Protein AF-A0A495Z542-F1 (afdb_monomer_lite)

Foldseek 3Di:
DVVLVVVVVVLLLCLQLVLLVVLQVVLVVLAVDHPDDPDPVVSSVRSSVSSVLLLLCLVPPVVVVCVVVPVDDDDDPLCLVVVCVVDVVSVVVVSVVSSVSSNVSSVVVSVVSNVVRVVVVPDPDDPVVVVVVVVVVSVVSVVVVVVVVVVSVVVVVVSVVVVVVD

Sequence (166 aa):
MKAVLEKLSAYHIFGYLLPGSLFVILGERLTSFSLIQRSWIVGIVLYYFIGLVISRVGTLIVKPVLERIGLVREASYDDYVEASESDSRIDILSAQNNLFRTLCAMVMMLIGLKIGEKVIGVLPWGADVYDFIVLVALFILFVFSYRKKTQELVRRVKHVQQKGQE

Secondary structure (DSSP, 8-state):
-HHHHHHHHHHHHHHHHHHHHHHHHHHHHHSS-----SSHHHHHHHHHHHHHHHHHHIIIIIHHHHHHTTS-----HHHHHHHHHH-THHHHHHHHHHHHHHHHHHHHHHHHHHHHHHHHTTS---HHHHHHHHHHHHHHHHHHHHHHHHHHHHHHHHHHHHHTT-

Structure (mmCIF, N/CA/C/O backbone):
data_AF-A0A495Z542-F1
#
_entry.id   AF-A0A495Z542-F1
#
loop_
_atom_site.group_PDB
_atom_site.id
_atom_site.type_symbol
_atom_site.label_atom_id
_atom_site.label_alt_id
_atom_site.label_comp_id
_atom_site.label_asym_id
_atom_site.label_entity_id
_atom_site.label_seq_id
_atom_site.pdbx_PDB_ins_code
_atom_site.Cartn_x
_atom_site.Cartn_y
_atom_site.Cartn_z
_atom_site.occupancy
_atom_site.B_iso_or_equiv
_atom_site.auth_seq_id
_atom_site.auth_comp_id
_atom_site.auth_asym_id
_atom_site.auth_atom_id
_atom_site.pdbx_PDB_model_num
ATOM 1 N N . MET A 1 1 ? -10.795 16.932 19.962 1.00 40.31 1 MET A N 1
ATOM 2 C CA . MET A 1 1 ? -11.286 16.577 18.607 1.00 40.31 1 MET A CA 1
ATOM 3 C C . MET A 1 1 ? -10.500 17.233 17.471 1.00 40.31 1 MET A C 1
ATOM 5 O O . MET A 1 1 ? -9.948 16.476 16.690 1.00 40.31 1 MET A O 1
ATOM 9 N N . LYS A 1 2 ? -10.353 18.571 17.379 1.00 37.44 2 LYS A N 1
ATOM 10 C CA . LYS A 1 2 ? -9.569 19.222 16.294 1.00 37.44 2 LYS A CA 1
ATOM 11 C C . LYS A 1 2 ? -8.125 18.705 16.151 1.00 37.44 2 LYS A C 1
ATOM 13 O O . LYS A 1 2 ? -7.750 18.288 15.069 1.00 37.44 2 LYS A O 1
ATOM 18 N N . ALA A 1 3 ? -7.371 18.597 17.247 1.00 48.19 3 ALA A N 1
ATOM 19 C CA . ALA A 1 3 ? -5.991 18.092 17.206 1.00 48.19 3 ALA A CA 1
ATOM 20 C C . ALA A 1 3 ? -5.869 16.596 16.835 1.00 48.19 3 ALA A C 1
ATOM 22 O O . ALA A 1 3 ? -4.842 16.176 16.311 1.00 48.19 3 ALA A O 1
ATOM 23 N N . VAL A 1 4 ? -6.904 15.788 17.101 1.00 46.38 4 VAL A N 1
ATOM 24 C CA . VAL A 1 4 ? -6.953 14.372 16.691 1.00 46.38 4 VAL A CA 1
ATOM 25 C C . VAL A 1 4 ? -7.326 14.279 15.212 1.00 46.38 4 VAL A C 1
ATOM 27 O O . VAL A 1 4 ? -6.663 13.556 14.488 1.00 46.38 4 VAL A O 1
ATOM 30 N N . LEU A 1 5 ? -8.291 15.078 14.739 1.00 43.50 5 LEU A N 1
ATOM 31 C CA . LEU A 1 5 ? -8.688 15.177 13.326 1.00 43.50 5 LEU A CA 1
ATOM 32 C C . LEU A 1 5 ? -7.561 15.705 12.419 1.00 43.50 5 LEU A C 1
ATOM 34 O O . LEU A 1 5 ? -7.320 15.144 11.352 1.00 43.50 5 LEU A O 1
ATOM 38 N N . GLU A 1 6 ? -6.831 16.735 12.852 1.00 54.12 6 GLU A N 1
ATOM 39 C CA . GLU A 1 6 ? -5.682 17.277 12.113 1.00 54.12 6 GLU A CA 1
ATOM 40 C C . GLU A 1 6 ? -4.535 16.262 12.033 1.00 54.12 6 GLU A C 1
ATOM 42 O O . GLU A 1 6 ? -3.996 16.023 10.947 1.00 54.12 6 GLU A O 1
ATOM 47 N N . LYS A 1 7 ? -4.219 15.587 13.149 1.00 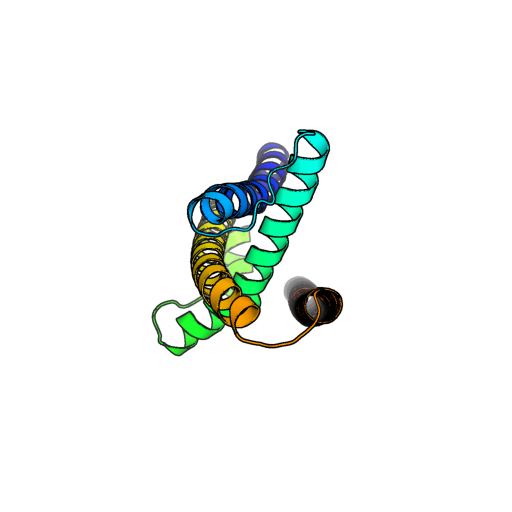49.81 7 LYS A N 1
ATOM 48 C CA . LYS A 1 7 ? -3.212 14.517 13.180 1.00 49.81 7 LYS A CA 1
ATOM 49 C C . LYS A 1 7 ? -3.636 13.311 12.347 1.00 49.81 7 LYS A C 1
ATOM 51 O O . LYS A 1 7 ? -2.800 12.782 11.622 1.00 49.81 7 LYS A O 1
ATOM 56 N N . LEU A 1 8 ? -4.905 12.906 12.385 1.00 51.78 8 LEU A N 1
ATOM 57 C CA . LEU A 1 8 ? -5.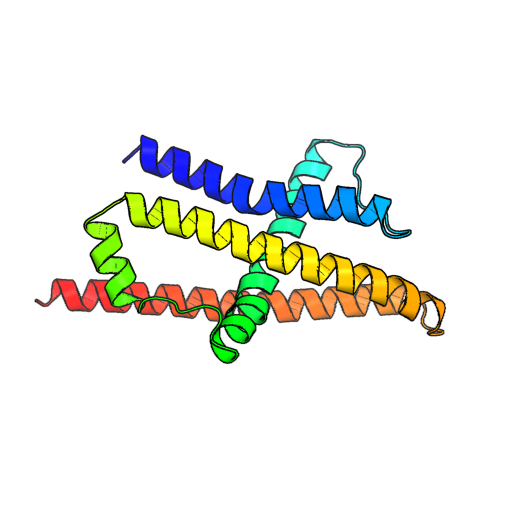410 11.784 11.592 1.00 51.78 8 LEU A CA 1
ATOM 58 C C . LEU A 1 8 ? -5.205 12.047 10.091 1.00 51.78 8 LEU A C 1
ATOM 60 O O . LEU A 1 8 ? -4.729 11.165 9.381 1.00 51.78 8 LEU A O 1
ATOM 64 N N . SER A 1 9 ? -5.454 13.276 9.616 1.00 63.75 9 SER A N 1
ATOM 65 C CA . SER A 1 9 ? -5.219 13.634 8.209 1.00 63.75 9 SER A CA 1
ATOM 66 C C . SER A 1 9 ? -3.736 13.559 7.822 1.00 63.75 9 SER A C 1
ATOM 68 O O . SER A 1 9 ? -3.398 12.954 6.805 1.00 63.75 9 SER A O 1
ATOM 70 N N . ALA A 1 10 ? -2.836 14.077 8.666 1.00 71.00 10 ALA A N 1
ATOM 71 C CA . ALA A 1 10 ? -1.401 14.080 8.395 1.00 71.00 10 ALA A CA 1
ATOM 72 C C . ALA A 1 10 ? -0.801 12.668 8.456 1.00 71.00 10 ALA A C 1
ATOM 74 O O . ALA A 1 10 ? -0.029 12.296 7.575 1.00 71.00 10 ALA A O 1
ATOM 75 N N . TYR A 1 11 ? -1.198 11.852 9.439 1.00 72.12 11 TYR A N 1
ATOM 76 C CA . TYR A 1 11 ? -0.774 10.453 9.539 1.00 72.12 11 TYR A CA 1
ATOM 77 C C . TYR A 1 11 ? -1.290 9.615 8.369 1.00 72.12 11 TYR A C 1
ATOM 79 O O . TYR A 1 11 ? -0.546 8.782 7.857 1.00 72.12 11 TYR A O 1
ATOM 87 N N . HIS A 1 12 ? -2.521 9.840 7.901 1.00 74.44 12 HIS A N 1
ATOM 88 C CA . HIS A 1 12 ? -3.033 9.154 6.714 1.00 74.44 12 HIS A CA 1
ATOM 89 C C . HIS A 1 12 ? -2.307 9.580 5.436 1.00 74.44 12 HIS A C 1
ATOM 91 O O . HIS A 1 12 ? -1.987 8.723 4.613 1.00 74.44 12 HIS A O 1
ATOM 97 N N . ILE A 1 13 ? -2.011 10.874 5.274 1.00 81.81 13 ILE A N 1
ATOM 98 C CA . ILE A 1 13 ? -1.244 11.371 4.125 1.00 81.81 13 ILE A CA 1
ATOM 99 C C . ILE A 1 13 ? 0.172 10.794 4.142 1.00 81.81 13 ILE A C 1
ATOM 101 O O . ILE A 1 13 ? 0.614 10.198 3.159 1.00 81.81 13 ILE A O 1
ATOM 105 N N . PHE A 1 14 ? 0.861 10.905 5.277 1.00 87.88 14 PHE A N 1
ATOM 106 C CA . PHE A 1 14 ? 2.218 10.397 5.451 1.00 87.88 14 PHE A CA 1
ATOM 107 C C . PHE A 1 14 ? 2.287 8.872 5.329 1.00 87.88 14 PHE A C 1
ATOM 109 O O . PHE A 1 14 ? 3.216 8.342 4.722 1.00 87.88 14 PHE A O 1
ATOM 116 N N . GLY A 1 15 ? 1.266 8.173 5.830 1.00 90.94 15 GLY A N 1
ATOM 117 C CA . GLY A 1 15 ? 1.140 6.719 5.779 1.00 90.94 15 GLY A CA 1
ATOM 118 C C . GLY A 1 15 ? 1.159 6.135 4.366 1.00 90.94 15 GLY A C 1
ATOM 119 O O . GLY A 1 15 ? 1.484 4.959 4.213 1.00 90.94 15 GLY A O 1
ATOM 120 N N . TYR A 1 16 ? 0.866 6.940 3.340 1.00 95.38 16 TYR A N 1
ATOM 121 C CA . TYR A 1 16 ? 1.016 6.552 1.935 1.00 95.38 16 TYR A CA 1
ATOM 122 C C . TYR A 1 16 ? 2.174 7.275 1.253 1.00 95.38 16 TYR A C 1
ATOM 124 O O . TYR A 1 16 ? 2.965 6.639 0.559 1.00 95.38 16 TYR A O 1
ATOM 132 N N . LEU A 1 17 ? 2.335 8.581 1.477 1.00 96.06 17 LEU A N 1
ATOM 133 C CA . LEU A 1 17 ? 3.371 9.350 0.796 1.00 96.06 17 LEU A CA 1
ATOM 134 C C . LEU A 1 17 ? 4.782 8.842 1.126 1.00 96.06 17 LEU A C 1
ATOM 136 O O . LEU A 1 17 ? 5.606 8.742 0.218 1.00 96.06 17 LEU A O 1
ATOM 140 N N . LEU A 1 18 ? 5.053 8.469 2.385 1.00 96.25 18 LEU A N 1
ATOM 141 C CA . LEU A 1 18 ? 6.354 7.929 2.787 1.00 96.25 18 LEU A CA 1
ATOM 142 C C . LEU A 1 18 ? 6.692 6.617 2.050 1.00 96.25 18 LEU A C 1
ATOM 144 O O . LEU A 1 18 ? 7.700 6.599 1.341 1.00 96.25 18 LEU A O 1
ATOM 148 N N . PRO A 1 19 ? 5.901 5.529 2.164 1.00 98.06 19 PRO A N 1
ATOM 149 C CA . PRO A 1 19 ? 6.225 4.277 1.482 1.00 98.06 19 PRO A CA 1
ATOM 150 C C . PRO A 1 19 ? 6.226 4.419 -0.042 1.00 98.06 19 PRO A C 1
ATOM 152 O O . PRO A 1 19 ? 7.061 3.814 -0.703 1.00 98.06 19 PRO A O 1
ATOM 155 N N . GLY A 1 20 ? 5.350 5.245 -0.618 1.00 98.25 20 GLY A N 1
ATOM 156 C CA . GLY A 1 20 ? 5.369 5.495 -2.058 1.00 98.25 20 GLY A CA 1
ATOM 157 C C . GLY A 1 20 ? 6.639 6.205 -2.529 1.00 98.25 20 GLY A C 1
ATOM 158 O O . GLY A 1 20 ? 7.251 5.787 -3.509 1.00 98.25 20 GLY A O 1
ATOM 159 N N . SER A 1 21 ? 7.088 7.227 -1.796 1.00 97.81 21 SER A N 1
ATOM 160 C CA . SER A 1 21 ? 8.333 7.942 -2.114 1.00 97.81 21 SER A CA 1
ATOM 161 C C . SER A 1 21 ? 9.551 7.027 -1.982 1.00 97.81 21 SER A C 1
ATOM 163 O O . SER A 1 21 ? 10.403 6.996 -2.867 1.00 97.81 21 SER A O 1
ATOM 165 N N . LEU A 1 22 ? 9.614 6.234 -0.906 1.00 98.31 22 LEU A N 1
ATOM 166 C CA . LEU A 1 22 ? 10.686 5.258 -0.699 1.00 98.31 22 LEU A CA 1
ATOM 167 C C . LEU A 1 22 ? 10.694 4.182 -1.788 1.00 98.31 22 LEU A C 1
ATOM 169 O O . LEU A 1 22 ? 11.766 3.843 -2.281 1.00 98.31 22 LEU A O 1
ATOM 173 N N . PHE A 1 23 ? 9.527 3.682 -2.201 1.00 98.56 23 PHE A N 1
ATOM 174 C CA . PHE A 1 23 ? 9.418 2.725 -3.300 1.00 98.56 23 PHE A CA 1
ATOM 175 C C . PHE A 1 23 ? 10.009 3.281 -4.596 1.00 98.56 23 PHE A C 1
ATOM 177 O O . PHE A 1 23 ? 10.790 2.599 -5.248 1.00 98.56 23 PHE A O 1
ATOM 184 N N . VAL A 1 24 ? 9.673 4.524 -4.953 1.00 98.12 24 VAL A N 1
ATOM 185 C CA . VAL A 1 24 ? 10.181 5.164 -6.173 1.00 98.12 24 VAL A CA 1
ATOM 186 C C . VAL A 1 24 ? 11.697 5.364 -6.110 1.00 98.12 24 VAL A C 1
ATOM 188 O O . VAL A 1 24 ? 12.398 4.984 -7.046 1.00 98.12 24 VAL A O 1
ATOM 191 N N . ILE A 1 25 ? 12.212 5.904 -5.000 1.00 97.88 25 ILE A N 1
ATOM 192 C CA . ILE A 1 25 ? 13.649 6.171 -4.825 1.00 97.88 25 ILE A CA 1
ATOM 193 C C . ILE A 1 25 ? 14.455 4.866 -4.832 1.00 97.88 25 ILE A C 1
ATOM 195 O O . ILE A 1 25 ? 15.471 4.761 -5.516 1.00 97.88 25 ILE A O 1
ATOM 199 N N . LEU A 1 26 ? 14.024 3.861 -4.066 1.00 98.12 26 LEU A N 1
ATOM 200 C CA . LEU A 1 26 ? 14.725 2.579 -3.992 1.00 98.12 26 LEU A CA 1
ATOM 201 C C . LEU A 1 26 ? 14.567 1.781 -5.288 1.00 98.12 26 LEU A C 1
ATOM 203 O O . LEU A 1 26 ? 15.520 1.138 -5.714 1.00 98.12 26 LEU A O 1
ATOM 207 N N . GLY A 1 27 ? 13.402 1.843 -5.933 1.00 97.62 27 GLY A N 1
ATOM 208 C CA . GLY A 1 27 ? 13.142 1.195 -7.217 1.00 97.62 27 GLY A CA 1
ATOM 209 C C . GLY A 1 27 ? 14.117 1.650 -8.299 1.00 97.62 27 GLY A C 1
ATOM 210 O O . GLY A 1 27 ? 14.725 0.801 -8.945 1.00 97.62 27 GLY A O 1
ATOM 211 N N . GLU A 1 28 ? 14.354 2.959 -8.417 1.00 97.00 28 GLU A N 1
ATOM 212 C CA . GLU A 1 28 ? 15.343 3.509 -9.357 1.00 97.00 28 GLU A CA 1
ATOM 213 C C . GLU A 1 28 ? 16.773 3.050 -9.045 1.00 97.00 28 GLU A C 1
ATOM 215 O O . GLU A 1 28 ? 17.569 2.798 -9.943 1.00 97.00 28 GLU A O 1
ATOM 220 N N . ARG A 1 29 ? 17.126 2.916 -7.762 1.00 95.56 29 ARG A N 1
ATOM 221 C CA . ARG A 1 29 ? 18.466 2.452 -7.368 1.00 95.56 29 ARG A CA 1
ATOM 222 C C . ARG A 1 29 ? 18.671 0.957 -7.591 1.00 95.56 29 ARG A C 1
ATOM 224 O O . ARG A 1 29 ? 19.804 0.526 -7.788 1.00 95.56 29 ARG A O 1
ATOM 231 N N . LEU A 1 30 ? 17.607 0.166 -7.488 1.00 95.62 30 LEU A N 1
ATOM 232 C CA . LEU A 1 30 ? 17.675 -1.296 -7.494 1.00 95.62 30 LEU A CA 1
ATOM 233 C C . LEU A 1 30 ? 17.329 -1.909 -8.858 1.00 95.62 30 LEU A C 1
ATOM 235 O O . LEU A 1 30 ? 17.679 -3.067 -9.101 1.00 95.62 30 LEU A O 1
ATOM 239 N N . THR A 1 31 ? 16.653 -1.174 -9.740 1.00 94.56 31 THR A N 1
ATOM 240 C CA . THR A 1 31 ? 16.130 -1.648 -11.034 1.00 94.56 31 THR A CA 1
ATOM 241 C C . THR A 1 31 ? 16.378 -0.619 -12.137 1.00 94.56 31 THR A C 1
ATOM 243 O O . THR A 1 31 ? 16.740 0.517 -11.853 1.00 94.56 31 THR A O 1
ATOM 246 N N . SER A 1 32 ? 16.151 -0.986 -13.396 1.00 92.56 32 SER A N 1
ATOM 247 C CA . SER A 1 32 ? 16.199 -0.060 -14.531 1.00 92.56 32 SER A CA 1
ATOM 248 C C . SER A 1 32 ? 15.004 0.899 -14.606 1.00 92.56 32 SER A C 1
ATOM 250 O O . SER A 1 32 ? 14.994 1.792 -15.453 1.00 92.56 32 SER A O 1
ATOM 252 N N . PHE A 1 33 ? 13.969 0.711 -13.781 1.00 91.12 33 PHE A N 1
ATOM 253 C CA . PHE A 1 33 ? 12.768 1.542 -13.808 1.00 91.12 33 PHE A CA 1
ATOM 254 C C . PHE A 1 33 ? 12.973 2.826 -13.006 1.00 91.12 33 PHE A C 1
ATOM 256 O O . PHE A 1 33 ? 13.240 2.774 -11.807 1.00 91.12 33 PHE A O 1
ATOM 263 N N . SER A 1 34 ? 12.749 3.982 -13.636 1.00 94.19 34 SER A N 1
ATOM 264 C CA . SER A 1 34 ? 12.651 5.263 -12.931 1.00 94.19 34 SER A CA 1
ATOM 265 C C . SER A 1 34 ? 11.222 5.791 -12.992 1.00 94.19 34 SER A C 1
ATOM 267 O O . SER A 1 34 ? 10.654 5.991 -14.064 1.00 94.19 34 SER A O 1
ATOM 269 N N . LEU A 1 35 ? 10.642 6.011 -11.812 1.00 94.06 35 LEU A N 1
ATOM 270 C CA . LEU A 1 35 ? 9.335 6.649 -11.633 1.00 94.06 35 LEU A CA 1
ATOM 271 C C . LEU A 1 35 ? 9.469 8.069 -11.059 1.00 94.06 35 LEU A C 1
ATOM 273 O O . LEU A 1 35 ? 8.460 8.686 -10.704 1.00 94.06 35 LEU A O 1
ATOM 277 N N . ILE A 1 36 ? 10.698 8.593 -10.958 1.00 95.69 36 ILE A N 1
ATOM 278 C CA . ILE A 1 36 ? 10.959 9.930 -10.422 1.00 95.69 36 ILE A CA 1
ATOM 279 C C . ILE A 1 36 ? 10.378 10.987 -11.358 1.00 95.69 36 ILE A C 1
ATOM 281 O O . ILE A 1 36 ? 10.647 11.020 -12.557 1.00 95.69 36 ILE A O 1
ATOM 285 N N . GLN A 1 37 ? 9.590 11.891 -10.785 1.00 96.56 37 GLN A N 1
ATOM 286 C CA . GLN A 1 37 ? 8.946 12.976 -11.515 1.00 96.56 37 GLN A CA 1
ATOM 287 C C . GLN A 1 37 ? 9.744 14.273 -11.392 1.00 96.56 37 GLN A C 1
ATOM 289 O O . GLN A 1 37 ? 10.199 14.636 -10.309 1.00 96.56 37 GLN A O 1
ATOM 294 N N . ARG A 1 38 ? 9.858 15.017 -12.500 1.00 94.75 38 ARG A N 1
ATOM 295 C CA . ARG A 1 38 ? 10.486 16.353 -12.507 1.00 94.75 38 ARG A CA 1
ATOM 296 C C . ARG A 1 38 ? 9.629 17.402 -11.795 1.00 94.75 38 ARG A C 1
ATOM 298 O O . ARG A 1 38 ? 10.156 18.291 -11.137 1.00 94.75 38 ARG A O 1
ATOM 305 N N . SER A 1 39 ? 8.308 17.312 -11.949 1.00 96.00 39 SER A N 1
ATOM 306 C CA . SER A 1 39 ? 7.361 18.202 -11.276 1.00 96.00 39 SER A CA 1
ATOM 307 C C . SER A 1 39 ? 7.070 17.685 -9.874 1.00 96.00 39 SER A C 1
ATOM 309 O O . SER A 1 39 ? 6.595 16.560 -9.715 1.00 96.00 39 SER A O 1
ATOM 311 N N . TRP A 1 40 ? 7.296 18.526 -8.864 1.00 91.12 40 TRP A N 1
ATOM 312 C CA . TRP A 1 40 ? 7.031 18.174 -7.470 1.00 91.12 40 TRP A CA 1
ATOM 313 C C . TRP A 1 40 ? 5.544 17.873 -7.220 1.00 91.12 40 TRP A C 1
ATOM 315 O O . TRP A 1 40 ? 5.229 16.969 -6.452 1.00 91.12 40 TRP A O 1
ATOM 325 N N . ILE A 1 41 ? 4.632 18.562 -7.918 1.00 94.38 41 ILE A N 1
ATOM 326 C CA . ILE A 1 41 ? 3.179 18.346 -7.800 1.00 94.38 41 ILE A CA 1
ATOM 327 C C . ILE A 1 41 ? 2.812 16.958 -8.327 1.00 94.38 41 ILE A C 1
ATOM 329 O O . ILE A 1 41 ? 2.140 16.187 -7.644 1.00 94.38 41 ILE A O 1
ATOM 333 N N . VAL A 1 42 ? 3.293 16.622 -9.529 1.00 95.75 42 VAL A N 1
ATOM 334 C CA . VAL A 1 42 ? 3.057 15.303 -10.137 1.00 95.75 42 VAL A CA 1
ATOM 335 C C . VAL A 1 42 ? 3.692 14.209 -9.280 1.00 95.75 42 VAL A C 1
ATOM 337 O O . VAL A 1 42 ? 3.066 13.179 -9.051 1.00 95.75 42 VAL A O 1
ATOM 340 N N . GLY A 1 43 ? 4.891 14.462 -8.745 1.00 96.19 43 GLY A N 1
ATOM 341 C CA . GLY A 1 43 ? 5.571 13.571 -7.810 1.00 96.19 43 GLY A CA 1
ATOM 342 C C . GLY A 1 43 ? 4.727 13.272 -6.574 1.00 96.19 43 GLY A C 1
ATOM 343 O O . GLY A 1 43 ? 4.470 12.109 -6.295 1.00 96.19 43 GLY A O 1
ATOM 344 N N . ILE A 1 44 ? 4.217 14.289 -5.872 1.00 94.25 44 ILE A N 1
ATOM 345 C CA . ILE A 1 44 ? 3.377 14.080 -4.680 1.00 94.25 44 ILE A CA 1
ATOM 346 C C . ILE A 1 44 ? 2.142 13.232 -5.005 1.00 94.25 44 ILE A C 1
ATOM 348 O O . ILE A 1 44 ? 1.851 12.283 -4.277 1.00 94.25 44 ILE A O 1
ATOM 352 N N . VAL A 1 45 ? 1.435 13.541 -6.098 1.00 95.88 45 VAL A N 1
ATOM 353 C CA . VAL A 1 45 ? 0.232 12.794 -6.505 1.00 95.88 45 VAL A CA 1
ATOM 354 C C . VAL A 1 45 ? 0.576 11.341 -6.835 1.00 95.88 45 VAL A C 1
ATOM 356 O O . VAL A 1 45 ? -0.063 10.422 -6.317 1.00 95.88 45 VAL A O 1
ATOM 359 N N . LEU A 1 46 ? 1.609 11.120 -7.653 1.00 97.56 46 LEU A N 1
ATOM 360 C CA . LEU A 1 46 ? 2.029 9.784 -8.064 1.00 97.56 46 LEU A CA 1
ATOM 361 C C . LEU A 1 46 ? 2.525 8.959 -6.874 1.00 97.56 46 LEU A C 1
ATOM 363 O O . LEU A 1 46 ? 2.133 7.807 -6.714 1.00 97.56 46 LEU A O 1
ATOM 367 N N . TYR A 1 47 ? 3.364 9.535 -6.015 1.00 97.56 47 TYR A N 1
ATOM 368 C CA . TYR A 1 47 ? 3.963 8.813 -4.894 1.00 97.56 47 TYR A CA 1
ATOM 369 C C . TYR A 1 47 ? 2.907 8.480 -3.844 1.00 97.56 47 TYR A C 1
ATOM 371 O O . TYR A 1 47 ? 2.891 7.367 -3.326 1.00 97.56 47 TYR A O 1
ATOM 379 N N . TYR A 1 48 ? 1.963 9.387 -3.582 1.00 96.94 48 TYR A N 1
ATOM 380 C CA . TYR A 1 48 ? 0.806 9.079 -2.747 1.00 96.94 48 TYR A CA 1
ATOM 381 C C . TYR A 1 48 ? -0.009 7.910 -3.320 1.00 96.94 48 TYR A C 1
ATOM 383 O O . TYR A 1 48 ? -0.346 6.979 -2.587 1.00 96.94 48 TYR A O 1
ATOM 391 N N . PHE A 1 49 ? -0.285 7.919 -4.629 1.00 97.62 49 PHE A N 1
ATOM 392 C CA . PHE A 1 49 ? -1.017 6.838 -5.293 1.00 97.62 49 PHE A CA 1
ATOM 393 C C . PHE A 1 49 ? -0.278 5.494 -5.206 1.00 97.62 49 PHE A C 1
ATOM 395 O O . PHE A 1 49 ? -0.880 4.491 -4.820 1.00 97.62 49 PHE A O 1
ATOM 402 N N . ILE A 1 50 ? 1.032 5.472 -5.472 1.00 98.31 50 ILE A N 1
ATOM 403 C CA . ILE A 1 50 ? 1.874 4.276 -5.316 1.00 98.31 50 ILE A CA 1
ATOM 404 C C . ILE A 1 50 ? 1.817 3.770 -3.868 1.00 98.31 50 ILE A C 1
ATOM 406 O O . ILE A 1 50 ? 1.588 2.586 -3.631 1.00 98.31 50 ILE A O 1
ATOM 410 N N . GLY A 1 51 ? 1.949 4.662 -2.886 1.00 98.25 51 GLY A N 1
ATOM 411 C CA . GLY A 1 51 ? 1.827 4.319 -1.470 1.00 98.25 51 GLY A CA 1
ATOM 412 C C . GLY A 1 51 ? 0.467 3.729 -1.093 1.00 98.25 51 GLY A C 1
ATOM 413 O O . GLY A 1 51 ? 0.390 2.767 -0.324 1.00 98.25 51 GLY A O 1
ATOM 414 N N . LEU A 1 52 ? -0.612 4.256 -1.672 1.00 97.31 52 LEU A N 1
ATOM 415 C CA . LEU A 1 52 ? -1.961 3.726 -1.500 1.00 97.31 52 LEU A CA 1
ATOM 416 C C . LEU A 1 52 ? -2.071 2.307 -2.073 1.00 97.31 52 LEU A C 1
ATOM 418 O O . LEU A 1 52 ? -2.591 1.421 -1.386 1.00 97.31 52 LEU A O 1
ATOM 422 N N . VAL A 1 53 ? -1.554 2.070 -3.284 1.00 98.50 53 VAL A N 1
ATOM 423 C CA . VAL A 1 53 ? -1.496 0.739 -3.918 1.00 98.50 53 VAL A CA 1
ATOM 424 C C . VAL A 1 53 ? -0.723 -0.242 -3.033 1.00 98.50 53 VAL A C 1
ATOM 426 O O . VAL A 1 53 ? -1.246 -1.306 -2.696 1.00 98.50 53 VAL A O 1
ATOM 429 N N . ILE A 1 54 ? 0.465 0.144 -2.557 1.00 98.56 54 ILE A N 1
ATOM 430 C CA . ILE A 1 54 ? 1.273 -0.658 -1.628 1.00 98.56 54 ILE A CA 1
ATOM 431 C C . ILE A 1 54 ? 0.481 -0.982 -0.353 1.00 98.56 54 ILE A C 1
ATOM 433 O O . ILE A 1 54 ? 0.470 -2.123 0.112 1.00 98.56 54 ILE A O 1
ATOM 437 N N . SER A 1 55 ? -0.248 -0.014 0.206 1.00 97.62 55 SER A N 1
ATOM 438 C CA . SER A 1 55 ? -1.080 -0.238 1.393 1.00 97.62 55 SER A CA 1
ATOM 439 C C . SER A 1 55 ? -2.208 -1.249 1.147 1.00 97.62 55 SER A C 1
ATOM 441 O O . SER A 1 55 ? -2.541 -2.050 2.035 1.00 97.62 55 SER A O 1
ATOM 443 N N . ARG A 1 56 ? -2.798 -1.256 -0.058 1.00 98.00 56 ARG A N 1
ATOM 444 C CA . ARG A 1 56 ? -3.799 -2.261 -0.451 1.00 98.00 56 ARG A CA 1
ATOM 445 C C . ARG A 1 56 ? -3.181 -3.651 -0.535 1.00 98.00 56 ARG A C 1
ATOM 447 O O . ARG A 1 56 ? -3.739 -4.577 0.052 1.00 98.00 56 ARG A O 1
ATOM 454 N N . VAL A 1 57 ? -2.003 -3.780 -1.146 1.00 98.38 57 VAL A N 1
ATOM 455 C CA . VAL A 1 57 ? -1.229 -5.034 -1.165 1.00 98.38 57 VAL A CA 1
ATOM 456 C C . VAL A 1 57 ? -0.926 -5.509 0.257 1.00 98.38 57 VAL A C 1
ATOM 458 O O . VAL A 1 57 ? -1.182 -6.665 0.593 1.00 98.38 57 VAL A O 1
ATOM 461 N N . GLY A 1 58 ? -0.495 -4.608 1.143 1.00 97.75 58 GLY A N 1
ATOM 462 C CA . GLY A 1 58 ? -0.263 -4.930 2.552 1.00 97.75 58 GLY A CA 1
ATOM 463 C C . GLY A 1 58 ? -1.502 -5.481 3.258 1.00 97.75 58 GLY A C 1
ATOM 464 O O . GLY A 1 58 ? -1.426 -6.428 4.035 1.00 97.75 58 GLY A O 1
ATOM 465 N N . THR A 1 59 ? -2.670 -4.925 2.951 1.00 96.69 59 THR A N 1
ATOM 466 C CA . THR A 1 59 ? -3.941 -5.303 3.580 1.00 96.69 59 THR A CA 1
ATOM 467 C C . THR A 1 59 ? -4.541 -6.597 3.020 1.00 96.69 59 THR A C 1
ATOM 469 O O . THR A 1 59 ? -5.245 -7.302 3.751 1.00 96.69 59 THR A O 1
ATOM 472 N N . LEU A 1 60 ? -4.341 -6.871 1.729 1.00 97.88 60 LEU A N 1
ATOM 473 C CA . LEU A 1 60 ? -4.949 -7.999 1.014 1.00 97.88 60 LEU A CA 1
ATOM 474 C C . LEU A 1 60 ? -4.037 -9.224 0.927 1.00 97.88 60 LEU A C 1
AT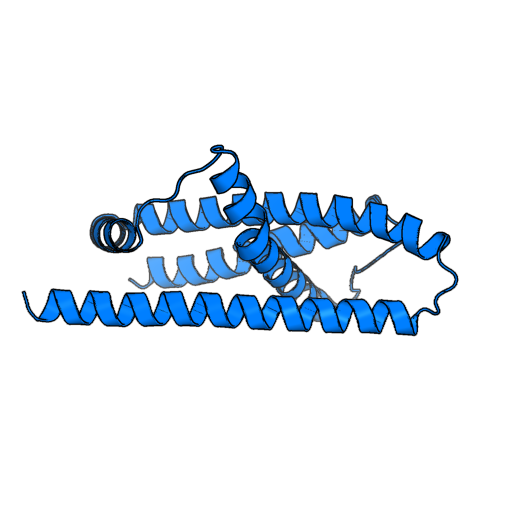OM 476 O O . LEU A 1 60 ? -4.549 -10.332 0.818 1.00 97.88 60 LEU A O 1
ATOM 480 N N . ILE A 1 61 ? -2.718 -9.034 0.994 1.00 97.62 61 ILE A N 1
ATOM 481 C CA . ILE A 1 61 ? -1.731 -10.107 0.828 1.00 97.62 61 ILE A CA 1
ATOM 482 C C . ILE A 1 61 ? -0.887 -10.253 2.092 1.00 97.62 61 ILE A C 1
ATOM 484 O O . ILE A 1 61 ? -0.961 -11.286 2.751 1.00 97.62 61 ILE A O 1
ATOM 488 N N . VAL A 1 62 ? -0.131 -9.215 2.472 1.00 97.56 62 VAL A N 1
ATOM 489 C CA . VAL A 1 62 ? 0.847 -9.319 3.573 1.00 97.56 62 VAL A CA 1
ATOM 490 C C . VAL A 1 62 ? 0.172 -9.701 4.883 1.00 97.56 62 VAL A C 1
ATOM 492 O O . VAL A 1 62 ? 0.559 -10.689 5.495 1.00 97.56 62 VAL A O 1
ATOM 495 N N . LYS A 1 63 ? -0.866 -8.965 5.294 1.00 96.44 63 LYS A N 1
ATOM 496 C CA . LYS A 1 63 ? -1.579 -9.243 6.546 1.00 96.44 63 LYS A CA 1
ATOM 497 C C . LYS A 1 63 ? -2.112 -10.688 6.600 1.00 96.44 63 LYS A C 1
ATOM 499 O O . LYS A 1 63 ? -1.698 -11.400 7.510 1.00 96.44 63 LYS A O 1
ATOM 504 N N . PRO A 1 64 ? -2.948 -11.158 5.650 1.00 95.50 64 PRO A N 1
ATOM 505 C CA . PRO A 1 64 ? -3.467 -12.526 5.702 1.00 95.50 64 PRO A CA 1
ATOM 506 C C . PRO A 1 64 ? -2.379 -13.604 5.703 1.00 95.50 64 PRO A C 1
ATOM 508 O O . PRO A 1 64 ? -2.536 -14.633 6.355 1.00 95.50 64 PRO A O 1
ATOM 511 N N . VAL A 1 65 ? -1.272 -13.381 4.985 1.00 97.06 65 VAL A N 1
ATOM 512 C CA . VAL A 1 65 ? -0.134 -14.309 4.981 1.00 97.06 65 VAL A CA 1
ATOM 513 C C . VAL A 1 65 ? 0.520 -14.365 6.359 1.00 97.06 65 VAL A C 1
ATOM 515 O O . VAL A 1 65 ? 0.702 -15.462 6.880 1.00 97.06 65 VAL A O 1
ATOM 518 N N . LEU A 1 66 ? 0.823 -13.212 6.967 1.00 96.81 66 LEU A N 1
ATOM 519 C CA . LEU A 1 66 ? 1.454 -13.137 8.290 1.00 96.81 66 LEU A CA 1
ATOM 520 C C . LEU A 1 66 ? 0.557 -13.693 9.407 1.00 96.81 66 LEU A C 1
ATOM 522 O O . LEU A 1 66 ? 1.063 -14.338 10.325 1.00 96.81 66 LEU A O 1
ATOM 526 N N . GLU A 1 67 ? -0.760 -13.491 9.317 1.00 96.38 67 GLU A N 1
ATOM 527 C CA . GLU A 1 67 ? -1.740 -14.100 10.227 1.00 96.38 67 GLU A CA 1
ATOM 528 C C . GLU A 1 67 ? -1.753 -15.626 10.079 1.00 96.38 67 GLU A C 1
ATOM 530 O O . GLU A 1 67 ? -1.712 -16.348 11.074 1.00 96.38 67 GLU A O 1
ATOM 535 N N . ARG A 1 68 ? -1.746 -16.139 8.839 1.00 96.38 68 ARG A N 1
ATOM 536 C CA . ARG A 1 68 ? -1.784 -17.585 8.566 1.00 96.38 68 ARG A CA 1
ATOM 537 C C . ARG A 1 68 ? -0.550 -18.322 9.085 1.00 96.38 68 ARG A C 1
ATOM 539 O O . ARG A 1 68 ? -0.679 -19.461 9.520 1.00 96.38 68 ARG A O 1
ATOM 546 N N . ILE A 1 69 ? 0.623 -17.693 9.046 1.00 96.75 69 ILE A N 1
ATOM 547 C CA . ILE A 1 69 ? 1.859 -18.268 9.606 1.00 96.75 69 ILE A CA 1
ATOM 548 C C . ILE A 1 69 ? 2.036 -17.972 11.104 1.00 96.75 69 ILE A C 1
ATOM 550 O O . ILE A 1 69 ? 3.036 -18.373 11.690 1.00 96.75 69 ILE A O 1
ATOM 554 N N . GLY A 1 70 ? 1.086 -17.271 11.731 1.00 95.38 70 GLY A N 1
ATOM 555 C CA . GLY A 1 70 ? 1.075 -17.012 13.171 1.00 95.38 70 GLY A CA 1
ATOM 556 C C . GLY A 1 70 ? 2.050 -15.936 13.656 1.00 95.38 70 GLY A C 1
ATOM 557 O O . GLY A 1 70 ? 2.244 -15.825 14.865 1.00 95.38 70 GLY A O 1
ATOM 558 N N . LEU A 1 71 ? 2.644 -15.137 12.759 1.00 96.38 71 LEU A N 1
ATOM 559 C CA . LEU A 1 71 ? 3.566 -14.055 13.141 1.00 96.38 71 LEU A CA 1
ATOM 560 C C . LEU A 1 71 ? 2.845 -12.821 13.693 1.00 96.38 71 LEU A C 1
ATOM 562 O O . LEU A 1 71 ? 3.436 -12.060 14.454 1.00 96.38 71 LEU A O 1
ATOM 566 N N . VAL A 1 72 ? 1.583 -12.609 13.312 1.00 95.38 72 VAL A N 1
ATOM 567 C CA . VAL A 1 72 ? 0.754 -11.508 13.820 1.00 95.38 72 VAL A CA 1
ATOM 568 C C . VAL A 1 72 ? -0.642 -12.004 14.179 1.00 95.38 72 VAL A C 1
ATOM 570 O O . VAL A 1 72 ? -1.135 -12.980 13.613 1.00 95.38 72 VAL A O 1
ATOM 573 N N . ARG A 1 73 ? -1.287 -11.310 15.118 1.00 92.88 73 ARG A N 1
ATOM 574 C CA . ARG A 1 73 ? -2.696 -11.494 15.480 1.00 92.88 73 ARG A CA 1
ATOM 575 C C . ARG A 1 73 ? -3.330 -10.121 15.628 1.00 92.88 73 ARG A C 1
ATOM 577 O O . ARG A 1 73 ? -2.718 -9.232 16.215 1.00 92.88 73 ARG A O 1
ATOM 584 N N . GLU A 1 74 ? -4.536 -9.954 15.106 1.00 88.56 74 GLU A N 1
ATOM 585 C CA . GLU A 1 74 ? -5.318 -8.738 15.312 1.00 88.56 74 GLU A CA 1
ATOM 586 C C . GLU A 1 74 ? -6.450 -8.985 16.309 1.00 88.56 74 GLU A C 1
ATOM 588 O O . GLU A 1 74 ? -7.003 -10.085 16.376 1.00 88.56 74 GLU A O 1
ATOM 593 N N . ALA A 1 75 ? -6.773 -7.949 17.086 1.00 91.25 75 ALA A N 1
ATOM 594 C CA . ALA A 1 75 ? -7.960 -7.934 17.929 1.00 91.25 75 ALA A CA 1
ATOM 595 C C . ALA A 1 75 ? -9.230 -8.019 17.070 1.00 91.25 75 ALA A C 1
ATOM 597 O O . ALA A 1 75 ? -9.209 -7.721 15.867 1.00 91.25 75 ALA A O 1
ATOM 598 N N . SER A 1 76 ? -10.344 -8.419 17.685 1.00 91.69 76 SER A N 1
ATOM 599 C CA . SER A 1 76 ? -11.623 -8.391 16.987 1.00 91.69 76 SER A CA 1
ATOM 600 C C . SER A 1 76 ? -12.012 -6.949 16.639 1.00 91.69 76 SER A C 1
ATOM 602 O O . SER A 1 76 ? -11.492 -5.978 17.193 1.00 91.69 76 SER A O 1
ATOM 604 N N . TYR A 1 77 ? -12.914 -6.805 15.669 1.00 88.25 77 TYR A N 1
ATOM 605 C CA . TYR A 1 77 ? -13.386 -5.484 15.265 1.00 88.25 77 TYR A CA 1
ATOM 606 C C . TYR A 1 77 ? -14.111 -4.768 16.412 1.00 88.25 77 TYR A C 1
ATOM 608 O O . TYR A 1 77 ? -13.906 -3.573 16.595 1.00 88.25 77 TYR A O 1
ATOM 616 N N . ASP A 1 78 ? -14.916 -5.503 17.178 1.00 88.38 78 ASP A N 1
ATOM 617 C CA . ASP A 1 78 ? -15.708 -4.947 18.272 1.00 88.38 78 ASP A CA 1
ATOM 618 C C . ASP A 1 78 ? -14.808 -4.530 19.445 1.00 88.38 78 ASP A C 1
ATOM 620 O O . ASP A 1 78 ? -14.882 -3.378 19.873 1.00 88.38 78 ASP A O 1
ATOM 624 N N . ASP A 1 79 ? -13.844 -5.380 19.835 1.00 92.69 79 ASP A N 1
ATOM 625 C CA . ASP A 1 79 ? -12.842 -5.031 20.858 1.00 92.69 79 ASP A CA 1
ATOM 626 C C . ASP A 1 79 ? -12.039 -3.787 20.453 1.00 92.69 79 ASP A C 1
ATOM 628 O O . ASP A 1 79 ? -11.750 -2.921 21.277 1.00 92.69 79 ASP A O 1
ATOM 632 N N . TYR A 1 80 ? -11.668 -3.680 19.168 1.00 92.00 80 TYR A N 1
ATOM 633 C CA . TYR A 1 80 ? -10.960 -2.507 18.659 1.00 92.00 80 TYR A CA 1
ATOM 634 C C . TYR A 1 80 ? -11.798 -1.236 18.808 1.00 92.00 80 TYR A C 1
ATOM 636 O O . TYR A 1 80 ? -11.268 -0.214 19.242 1.00 92.00 80 TYR A O 1
ATOM 644 N N . VAL A 1 81 ? -13.081 -1.276 18.434 1.00 90.31 81 VAL A N 1
ATOM 645 C CA . VAL A 1 81 ? -13.958 -0.099 18.496 1.00 90.31 81 VAL A CA 1
ATOM 646 C C . VAL A 1 81 ? -14.150 0.351 19.943 1.00 90.31 81 VAL A C 1
ATOM 648 O O . VAL A 1 81 ? -13.926 1.522 20.237 1.00 90.31 81 VAL A O 1
ATOM 651 N N . GLU A 1 82 ? -14.481 -0.566 20.850 1.00 91.25 82 GLU A N 1
ATOM 652 C CA . GLU A 1 82 ? -14.684 -0.259 22.273 1.00 91.25 82 GLU A CA 1
ATOM 653 C C . GLU A 1 82 ? -13.421 0.285 22.942 1.00 91.25 82 GLU A C 1
ATOM 655 O O . GLU A 1 82 ? -13.455 1.298 23.651 1.00 91.25 82 GLU A O 1
ATOM 660 N N . ALA A 1 83 ? -12.279 -0.352 22.679 1.00 92.94 83 ALA A N 1
ATOM 661 C CA . ALA A 1 83 ? -11.016 0.093 23.237 1.00 92.94 83 ALA A CA 1
ATOM 662 C C . ALA A 1 83 ? -10.628 1.471 22.681 1.00 92.94 83 ALA A C 1
ATOM 664 O O . ALA A 1 83 ? -10.197 2.335 23.441 1.00 92.94 83 ALA A O 1
ATOM 665 N N . SER A 1 84 ? -10.828 1.717 21.382 1.00 90.06 84 SER A N 1
ATOM 666 C CA . SER A 1 84 ? -10.480 2.995 20.751 1.00 90.06 84 SER A CA 1
ATOM 667 C C . SER A 1 84 ? -11.383 4.157 21.177 1.00 90.06 84 SER A C 1
ATOM 669 O O . SER A 1 84 ? -10.939 5.306 21.174 1.00 90.06 84 SER A O 1
ATOM 671 N N . GLU A 1 85 ? -12.633 3.882 21.559 1.00 89.19 85 GLU A N 1
ATOM 672 C CA . GLU A 1 85 ? -13.520 4.864 22.199 1.00 89.19 85 GLU A CA 1
ATOM 673 C C . GLU A 1 85 ? -13.017 5.251 23.599 1.00 89.19 85 GLU A C 1
ATOM 675 O O . GLU A 1 85 ? -13.156 6.404 24.011 1.00 89.19 85 GLU A O 1
ATOM 680 N N . SER A 1 86 ? -12.386 4.305 24.300 1.00 92.75 86 SER A N 1
ATOM 681 C CA . SER A 1 86 ? -11.894 4.478 25.671 1.00 92.75 86 SER A CA 1
ATOM 682 C C . SER A 1 86 ? -10.478 5.069 25.745 1.00 92.75 86 SER A C 1
ATOM 684 O O . SER A 1 86 ? -10.183 5.857 26.643 1.00 92.75 86 SER A O 1
ATOM 686 N N . ASP A 1 87 ? -9.595 4.726 24.802 1.00 92.25 87 ASP A N 1
ATOM 687 C CA . ASP A 1 87 ? -8.212 5.207 24.732 1.00 92.25 87 ASP A CA 1
ATOM 688 C C . ASP A 1 87 ? -7.822 5.627 23.305 1.00 92.25 87 ASP A C 1
ATOM 690 O O . ASP A 1 87 ? -7.470 4.819 22.444 1.00 92.25 87 ASP A O 1
ATOM 694 N N . SER A 1 88 ? -7.771 6.944 23.084 1.00 87.50 88 SER A N 1
ATOM 695 C CA . SER A 1 88 ? -7.346 7.546 21.811 1.00 87.50 88 SER A CA 1
ATOM 696 C C . SER A 1 88 ? -5.919 7.181 21.361 1.00 87.50 88 SER A C 1
ATOM 698 O O . SER A 1 88 ? -5.566 7.383 20.196 1.00 87.50 88 SER A O 1
ATOM 700 N N . ARG A 1 89 ? -5.068 6.642 22.249 1.00 90.12 89 ARG A N 1
ATOM 701 C CA . ARG A 1 89 ? -3.731 6.146 21.892 1.00 90.12 89 ARG A CA 1
ATOM 702 C C . ARG A 1 89 ? -3.804 4.923 20.977 1.00 90.12 89 ARG A C 1
ATOM 704 O O . ARG A 1 89 ? -2.874 4.711 20.195 1.00 90.12 89 ARG A O 1
ATOM 711 N N . ILE A 1 90 ? -4.893 4.157 21.026 1.00 92.12 90 ILE A N 1
ATOM 712 C CA . ILE A 1 90 ? -5.094 2.961 20.200 1.00 92.12 90 ILE A CA 1
ATOM 713 C C . ILE A 1 90 ? -5.163 3.319 18.716 1.00 92.12 90 ILE A C 1
ATOM 715 O O . ILE A 1 90 ? -4.499 2.665 17.913 1.00 92.12 90 ILE A O 1
ATOM 719 N N . ASP A 1 91 ? -5.845 4.405 18.346 1.00 88.38 91 ASP A N 1
ATOM 720 C CA . ASP A 1 91 ? -5.869 4.889 16.959 1.00 88.38 91 ASP A CA 1
ATOM 721 C C . ASP A 1 91 ? -4.466 5.266 16.454 1.00 88.38 91 ASP A C 1
ATOM 723 O O . ASP A 1 91 ? -4.098 4.962 15.316 1.00 88.38 91 ASP A O 1
ATOM 727 N N . ILE A 1 92 ? -3.638 5.882 17.307 1.00 88.50 92 ILE A N 1
ATOM 728 C CA . ILE A 1 92 ? -2.254 6.248 16.961 1.00 88.50 92 ILE A CA 1
ATOM 729 C C . ILE A 1 92 ? -1.404 4.988 16.753 1.00 88.50 92 ILE A C 1
ATOM 731 O O . ILE A 1 92 ? -0.692 4.880 15.752 1.00 88.50 92 ILE A O 1
ATOM 735 N N . LEU A 1 93 ? -1.492 4.020 17.670 1.00 91.56 93 LEU A N 1
ATOM 736 C CA . LEU A 1 93 ? -0.789 2.738 17.562 1.00 91.56 93 LEU A CA 1
ATOM 737 C C . LEU A 1 93 ? -1.245 1.949 16.327 1.00 91.56 93 LEU A C 1
ATOM 739 O O . LEU A 1 93 ? -0.419 1.383 15.613 1.00 91.56 93 LEU A O 1
ATOM 743 N N . SER A 1 94 ? -2.543 1.970 16.023 1.00 91.00 94 SER A N 1
ATOM 744 C CA . SER A 1 94 ? -3.128 1.367 14.823 1.00 91.00 94 SER A CA 1
ATOM 745 C C . SER A 1 94 ? -2.589 2.017 13.546 1.00 91.00 94 SER A C 1
ATOM 747 O O . SER A 1 94 ? -2.178 1.322 12.613 1.00 91.00 94 SER A O 1
ATOM 749 N N . ALA A 1 95 ? -2.500 3.350 13.503 1.00 90.44 95 ALA A N 1
ATOM 750 C CA . ALA A 1 95 ? -1.895 4.073 12.386 1.00 90.44 95 ALA A CA 1
ATOM 751 C C . ALA A 1 95 ? -0.410 3.709 12.193 1.00 90.44 95 ALA A C 1
ATOM 753 O O . ALA A 1 95 ? 0.014 3.445 11.065 1.00 90.44 95 ALA A O 1
ATOM 754 N N . GLN A 1 96 ? 0.366 3.620 13.278 1.00 92.12 96 GLN A N 1
ATOM 755 C CA . GLN A 1 96 ? 1.768 3.187 13.238 1.00 92.12 96 GLN A CA 1
ATOM 756 C C . GLN A 1 96 ? 1.909 1.735 12.756 1.00 92.12 96 GLN A C 1
ATOM 758 O O . GLN A 1 96 ? 2.717 1.451 11.872 1.00 92.12 96 GLN A O 1
ATOM 763 N N . ASN A 1 97 ? 1.083 0.820 13.266 1.00 93.88 97 ASN A N 1
ATOM 764 C CA . ASN A 1 97 ? 1.073 -0.579 12.840 1.00 93.88 97 ASN A CA 1
ATOM 765 C C . ASN A 1 97 ? 0.723 -0.718 11.346 1.00 93.88 97 ASN A C 1
ATOM 767 O O . ASN A 1 97 ? 1.369 -1.451 10.594 1.00 93.88 97 ASN A O 1
ATOM 771 N N . ASN A 1 98 ? -0.257 0.059 10.873 1.00 94.00 98 ASN A N 1
ATOM 772 C CA . ASN A 1 98 ? -0.621 0.125 9.458 1.00 94.00 98 ASN A CA 1
ATOM 773 C C . ASN A 1 98 ? 0.535 0.620 8.575 1.00 94.00 98 ASN A C 1
ATOM 775 O O . ASN A 1 98 ? 0.694 0.116 7.456 1.00 94.00 98 ASN A O 1
ATOM 779 N N . LEU A 1 99 ? 1.344 1.571 9.057 1.00 95.44 99 LEU A N 1
ATOM 780 C CA . LEU A 1 99 ? 2.549 2.021 8.360 1.00 95.44 99 LEU A CA 1
ATOM 781 C C . LEU A 1 99 ? 3.579 0.890 8.259 1.00 95.44 99 LEU A C 1
ATOM 783 O O . LEU A 1 99 ? 4.037 0.613 7.154 1.00 95.44 99 LEU A O 1
ATOM 787 N N . PHE A 1 100 ? 3.882 0.176 9.349 1.00 96.00 100 PHE A N 1
ATOM 788 C CA . PHE A 1 100 ? 4.805 -0.968 9.306 1.00 96.00 100 PHE A CA 1
ATOM 789 C C . PHE A 1 100 ? 4.336 -2.061 8.342 1.00 96.00 100 PHE A C 1
ATOM 791 O O . PHE A 1 100 ? 5.112 -2.500 7.495 1.00 96.00 100 PHE A O 1
ATOM 798 N N . ARG A 1 101 ? 3.047 -2.428 8.368 1.00 97.31 101 ARG A N 1
ATOM 799 C CA . ARG A 1 101 ? 2.471 -3.359 7.380 1.00 97.31 101 ARG A CA 1
ATOM 800 C C . ARG A 1 101 ? 2.672 -2.867 5.943 1.00 97.31 101 ARG A C 1
ATOM 802 O O . ARG A 1 101 ? 2.965 -3.661 5.050 1.00 97.31 101 ARG A O 1
ATOM 809 N N . THR A 1 102 ? 2.489 -1.569 5.710 1.00 98.06 102 THR A N 1
ATOM 810 C CA . THR A 1 102 ? 2.668 -0.954 4.387 1.00 98.06 102 THR A CA 1
ATOM 811 C C . THR A 1 102 ? 4.142 -0.960 3.968 1.00 98.06 102 THR A C 1
ATOM 813 O O . THR A 1 102 ? 4.434 -1.251 2.814 1.00 98.06 102 THR A O 1
ATOM 816 N N . LEU A 1 103 ? 5.083 -0.748 4.891 1.00 98.31 103 LEU A N 1
ATOM 817 C CA . LEU A 1 103 ? 6.520 -0.876 4.629 1.00 98.31 103 LEU A CA 1
ATOM 818 C C . LEU A 1 103 ? 6.926 -2.327 4.318 1.00 98.31 103 LEU A C 1
ATOM 820 O O . LEU A 1 103 ? 7.702 -2.549 3.391 1.00 98.31 103 LEU A O 1
ATOM 824 N N . CYS A 1 104 ? 6.358 -3.329 4.999 1.00 98.31 104 CYS A N 1
ATOM 825 C CA . CYS A 1 104 ? 6.559 -4.737 4.631 1.00 98.31 104 CYS A CA 1
ATOM 826 C C . CYS A 1 104 ? 6.075 -5.019 3.199 1.00 98.31 104 CYS A C 1
ATOM 828 O O . CYS A 1 104 ? 6.774 -5.665 2.419 1.00 98.31 104 CYS A O 1
ATOM 830 N N . ALA A 1 105 ? 4.898 -4.499 2.835 1.00 98.56 105 ALA A N 1
ATOM 831 C CA . ALA A 1 105 ? 4.362 -4.619 1.481 1.00 98.56 105 ALA A CA 1
ATOM 832 C C . ALA A 1 105 ? 5.230 -3.898 0.444 1.00 98.56 105 ALA A C 1
ATOM 834 O O . ALA A 1 105 ? 5.443 -4.429 -0.640 1.00 98.56 105 ALA A O 1
ATOM 835 N N . MET A 1 106 ? 5.771 -2.727 0.784 1.00 98.62 106 MET A N 1
ATOM 836 C CA . MET A 1 106 ? 6.687 -1.973 -0.071 1.00 98.62 106 MET A CA 1
ATOM 837 C C . MET A 1 106 ? 7.929 -2.800 -0.404 1.00 98.62 106 MET A C 1
ATOM 839 O O . MET A 1 106 ? 8.276 -2.935 -1.573 1.00 98.62 106 MET A O 1
ATOM 843 N N . VAL A 1 107 ? 8.575 -3.387 0.610 1.00 98.38 107 VAL A N 1
ATOM 844 C CA . VAL A 1 107 ? 9.759 -4.239 0.417 1.00 98.38 107 VAL A CA 1
ATOM 845 C C . VAL A 1 10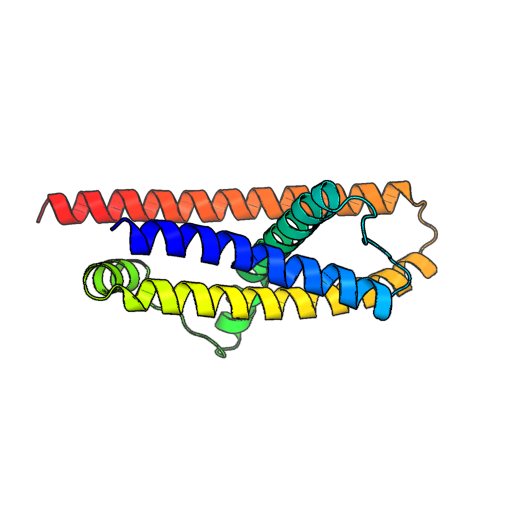7 ? 9.411 -5.470 -0.421 1.00 98.38 107 VAL A C 1
ATOM 847 O O . VAL A 1 107 ? 10.127 -5.790 -1.366 1.00 98.38 107 VAL A O 1
ATOM 850 N N . MET A 1 108 ? 8.280 -6.123 -0.139 1.00 98.06 108 MET A N 1
ATOM 851 C CA . MET A 1 108 ? 7.786 -7.248 -0.941 1.00 98.06 108 MET A CA 1
ATOM 852 C C . MET A 1 108 ? 7.565 -6.854 -2.410 1.00 98.06 108 MET A C 1
ATOM 854 O O . MET A 1 108 ? 7.966 -7.587 -3.311 1.00 98.06 108 MET A O 1
ATOM 858 N N . MET A 1 109 ? 6.972 -5.685 -2.665 1.00 98.00 109 MET A N 1
ATOM 859 C CA . MET A 1 109 ? 6.763 -5.173 -4.019 1.00 98.00 109 MET A CA 1
ATOM 860 C C . MET A 1 109 ? 8.072 -4.775 -4.705 1.00 98.00 109 MET A C 1
ATOM 862 O O . MET A 1 109 ? 8.175 -4.975 -5.908 1.00 98.00 109 MET A O 1
ATOM 866 N N . LEU A 1 110 ? 9.082 -4.265 -3.987 1.00 98.19 110 LEU A N 1
ATOM 867 C CA . LEU A 1 110 ? 10.412 -3.990 -4.554 1.00 98.19 110 LEU A CA 1
ATOM 868 C C . LEU A 1 110 ? 11.116 -5.280 -4.990 1.00 98.19 110 LEU A C 1
ATOM 870 O O . LEU A 1 110 ? 11.690 -5.334 -6.077 1.00 98.19 110 LEU A O 1
ATOM 874 N N . ILE A 1 111 ? 11.027 -6.338 -4.177 1.00 97.62 111 ILE A N 1
ATOM 875 C CA . ILE A 1 111 ? 11.514 -7.675 -4.551 1.00 97.62 111 ILE A CA 1
ATOM 876 C C . ILE A 1 111 ? 10.776 -8.161 -5.806 1.00 97.62 111 ILE A C 1
ATOM 878 O O . ILE A 1 111 ? 11.410 -8.615 -6.759 1.00 97.62 111 ILE A O 1
ATOM 882 N N . GLY A 1 112 ? 9.449 -8.006 -5.837 1.00 95.81 112 GLY A N 1
ATOM 883 C CA . GLY A 1 112 ? 8.622 -8.325 -7.001 1.00 95.81 112 GLY A CA 1
ATOM 884 C C . GLY A 1 112 ? 9.014 -7.534 -8.252 1.00 95.81 112 GLY A C 1
ATOM 885 O O . GLY A 1 112 ? 9.151 -8.127 -9.316 1.00 95.81 112 GLY A O 1
ATOM 886 N N . LEU A 1 113 ? 9.272 -6.229 -8.123 1.00 95.25 113 LEU A N 1
ATOM 887 C CA . LEU A 1 113 ? 9.718 -5.363 -9.217 1.00 95.25 113 LEU A CA 1
ATOM 888 C C . LEU A 1 113 ? 11.060 -5.839 -9.784 1.00 95.25 113 LEU A C 1
ATOM 890 O O . LEU A 1 113 ? 11.209 -5.945 -11.000 1.00 95.25 113 LEU A O 1
ATOM 894 N N . LYS A 1 114 ? 12.014 -6.202 -8.914 1.00 94.94 114 LYS A N 1
ATOM 895 C CA . LYS A 1 114 ? 13.322 -6.718 -9.340 1.00 94.94 114 LYS A CA 1
ATOM 896 C C . LYS A 1 114 ? 13.224 -8.056 -10.072 1.00 94.94 114 LYS A C 1
ATOM 898 O O . LYS A 1 114 ? 13.972 -8.303 -11.016 1.00 94.94 114 LYS A O 1
ATOM 903 N N . ILE A 1 115 ? 12.324 -8.934 -9.635 1.00 94.75 115 ILE A N 1
ATOM 904 C CA . ILE A 1 115 ? 12.043 -10.196 -10.333 1.00 94.75 115 ILE A CA 1
ATOM 905 C C . ILE A 1 115 ? 11.354 -9.911 -11.673 1.00 94.75 115 ILE A C 1
ATOM 907 O O . ILE A 1 115 ? 11.750 -10.477 -12.689 1.00 94.75 115 ILE A O 1
ATOM 911 N N . GLY A 1 116 ? 10.375 -9.003 -11.688 1.00 92.25 116 GLY A N 1
ATOM 912 C CA . GLY A 1 116 ? 9.636 -8.599 -12.883 1.00 92.25 116 GLY A CA 1
ATOM 913 C C . GLY A 1 116 ? 10.538 -8.047 -13.985 1.00 92.25 116 GLY A C 1
ATOM 914 O O . GLY A 1 116 ? 10.401 -8.461 -15.130 1.00 92.25 116 GLY A O 1
ATOM 915 N N . GLU A 1 117 ? 11.520 -7.211 -13.636 1.00 92.25 117 GLU A N 1
ATOM 916 C CA . GLU A 1 117 ? 12.554 -6.716 -14.561 1.00 92.25 117 GLU A CA 1
ATOM 917 C C . GLU A 1 117 ? 13.248 -7.865 -15.315 1.00 92.25 117 GLU A C 1
ATOM 919 O O . GLU A 1 117 ? 13.371 -7.831 -16.539 1.00 92.25 117 GLU A O 1
ATOM 924 N N . LYS A 1 118 ? 13.645 -8.930 -14.602 1.00 90.75 118 LYS A N 1
ATOM 925 C CA . LYS A 1 118 ? 14.279 -10.105 -15.220 1.00 90.75 118 LYS A CA 1
ATOM 926 C C . LYS A 1 118 ? 13.322 -10.869 -16.132 1.00 90.75 118 LYS A C 1
ATOM 928 O O . LYS A 1 118 ? 13.743 -11.353 -17.174 1.00 90.75 118 LYS A O 1
ATOM 933 N N . VAL A 1 119 ? 12.054 -10.994 -15.738 1.00 89.81 119 VAL A N 1
ATOM 934 C CA . VAL A 1 119 ? 11.031 -11.707 -16.520 1.00 89.81 119 VAL A CA 1
ATOM 935 C C . VAL A 1 119 ? 10.730 -10.972 -17.826 1.00 89.81 119 VAL A C 1
ATOM 937 O O . VAL A 1 119 ? 10.683 -11.609 -18.877 1.00 89.81 119 VAL A O 1
ATOM 940 N N . ILE A 1 120 ? 10.598 -9.643 -17.774 1.00 88.94 120 ILE A N 1
ATOM 941 C CA . ILE A 1 120 ? 10.365 -8.799 -18.955 1.00 88.94 120 ILE A CA 1
ATOM 942 C C . ILE A 1 120 ? 11.501 -8.957 -19.973 1.00 88.94 120 ILE A C 1
ATOM 944 O O . ILE A 1 120 ? 11.242 -9.015 -21.169 1.00 88.94 120 ILE A O 1
ATOM 948 N N . GLY A 1 121 ? 12.749 -9.088 -19.510 1.00 83.88 121 GLY A N 1
ATOM 949 C CA . GLY A 1 121 ? 13.906 -9.298 -20.385 1.00 83.88 121 GLY A CA 1
ATOM 950 C C . GLY A 1 121 ? 13.974 -10.673 -21.065 1.00 83.88 121 GLY A C 1
ATOM 951 O O . GLY A 1 121 ? 14.764 -10.843 -21.989 1.00 83.88 121 GLY A O 1
ATOM 952 N N . VAL A 1 122 ? 13.181 -11.654 -20.619 1.00 89.94 122 VAL A N 1
ATOM 953 C CA . VAL A 1 122 ? 13.197 -13.034 -21.145 1.00 89.94 122 VAL A CA 1
ATOM 954 C C . VAL A 1 122 ? 11.959 -13.341 -21.987 1.00 89.94 122 VAL A C 1
ATOM 956 O O . VAL A 1 122 ? 12.043 -14.104 -22.949 1.00 89.94 122 VAL A O 1
ATOM 959 N N . LEU A 1 123 ? 10.801 -12.781 -21.635 1.00 88.62 123 LEU A N 1
ATOM 960 C CA . LEU A 1 123 ? 9.556 -13.039 -22.350 1.00 88.62 123 LEU A CA 1
ATOM 961 C C . LEU A 1 123 ? 9.449 -12.163 -23.613 1.00 88.62 123 LEU A C 1
ATOM 963 O O . LEU A 1 123 ? 9.643 -10.952 -23.534 1.00 88.62 123 LEU A O 1
ATOM 967 N N . PRO A 1 124 ? 9.056 -12.728 -24.771 1.00 88.75 124 PRO A N 1
ATOM 968 C CA . PRO A 1 124 ? 9.015 -12.013 -26.050 1.00 88.75 124 PRO A CA 1
ATOM 969 C C . PRO A 1 124 ? 7.758 -11.137 -26.216 1.00 88.75 124 PRO A C 1
ATOM 971 O O . PRO A 1 124 ? 7.302 -10.905 -27.334 1.00 88.75 124 PRO A O 1
ATOM 974 N N . TRP A 1 125 ? 7.132 -10.703 -25.120 1.00 90.38 125 TRP A N 1
ATOM 975 C CA . TRP A 1 125 ? 5.924 -9.879 -25.177 1.00 90.38 125 TRP A CA 1
ATOM 976 C C . TRP A 1 125 ? 6.267 -8.412 -25.453 1.00 90.38 125 TRP A C 1
ATOM 978 O O . TRP A 1 125 ? 7.282 -7.899 -24.985 1.00 90.38 125 TRP A O 1
ATOM 988 N N . GLY A 1 126 ? 5.402 -7.731 -26.207 1.00 86.75 126 GLY A N 1
ATOM 989 C CA . GLY A 1 126 ? 5.509 -6.288 -26.427 1.00 86.75 126 GLY A CA 1
ATOM 990 C C . GLY A 1 126 ? 5.178 -5.484 -25.165 1.00 86.75 126 GLY A C 1
ATOM 991 O O . GLY A 1 126 ? 4.452 -5.965 -24.293 1.00 86.75 126 GLY A O 1
ATOM 992 N N . ALA A 1 127 ? 5.679 -4.247 -25.090 1.00 84.75 127 ALA A N 1
ATOM 993 C CA . ALA A 1 127 ? 5.471 -3.340 -23.954 1.00 84.75 127 ALA A CA 1
ATOM 994 C C . ALA A 1 127 ? 3.983 -3.175 -23.583 1.00 84.75 127 ALA A C 1
ATOM 996 O O . ALA A 1 127 ? 3.628 -3.305 -22.412 1.00 84.75 127 ALA A O 1
ATOM 997 N N . ASP A 1 128 ? 3.111 -3.032 -24.586 1.00 90.44 128 ASP A N 1
ATOM 998 C CA . ASP A 1 128 ? 1.663 -2.852 -24.405 1.00 90.44 128 ASP A CA 1
ATOM 999 C C . ASP A 1 128 ? 1.002 -3.995 -23.615 1.00 90.44 128 ASP A C 1
ATOM 1001 O O . ASP A 1 128 ? 0.034 -3.786 -22.881 1.00 90.44 128 ASP A O 1
ATOM 1005 N N . VAL A 1 129 ? 1.529 -5.220 -23.733 1.00 93.38 129 VAL A N 1
ATOM 1006 C CA . VAL A 1 129 ? 1.007 -6.384 -23.004 1.00 93.38 129 VAL A CA 1
ATOM 1007 C C . VAL A 1 129 ? 1.303 -6.253 -21.511 1.00 93.38 129 VAL A C 1
ATOM 1009 O O . VAL A 1 129 ? 0.432 -6.539 -20.688 1.00 93.38 129 VAL A O 1
ATOM 1012 N N . TYR A 1 130 ? 2.503 -5.798 -21.143 1.00 90.19 130 TYR A N 1
ATOM 1013 C CA . TYR A 1 130 ? 2.864 -5.582 -19.742 1.00 90.19 130 TYR A CA 1
ATOM 1014 C C . TYR A 1 130 ? 2.047 -4.448 -19.122 1.00 90.19 130 TYR A C 1
ATOM 1016 O O . TYR A 1 130 ? 1.539 -4.612 -18.011 1.00 90.19 130 TYR A O 1
ATOM 1024 N N . ASP A 1 131 ? 1.845 -3.352 -19.855 1.00 90.81 131 ASP A N 1
ATOM 1025 C CA . ASP A 1 131 ? 0.999 -2.241 -19.410 1.00 90.81 131 ASP A CA 1
ATOM 1026 C C . ASP A 1 131 ? -0.443 -2.709 -19.169 1.00 90.81 131 ASP A C 1
ATOM 1028 O O . ASP A 1 131 ? -1.033 -2.425 -18.121 1.00 90.81 131 ASP A O 1
ATOM 1032 N N . PHE A 1 132 ? -0.994 -3.516 -20.082 1.00 95.25 132 PHE A N 1
ATOM 1033 C CA . PHE A 1 132 ? -2.319 -4.108 -19.913 1.00 95.25 132 PHE A CA 1
ATOM 1034 C C . PHE A 1 132 ? -2.398 -5.032 -18.687 1.00 95.25 132 PHE A C 1
ATOM 1036 O O . PHE A 1 132 ? -3.352 -4.945 -17.909 1.00 95.25 132 PHE A O 1
ATOM 1043 N N . ILE A 1 133 ? -1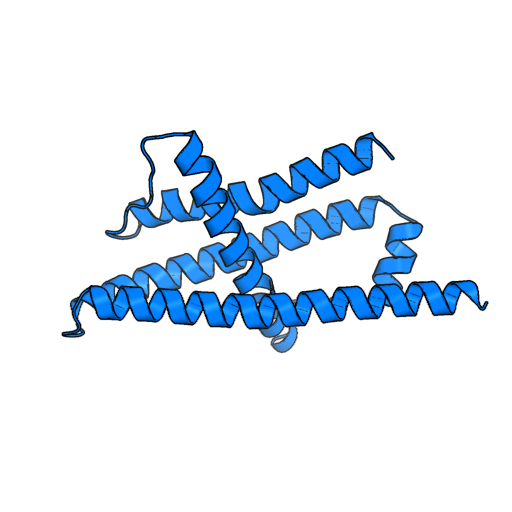.385 -5.877 -18.457 1.00 94.56 133 ILE A N 1
ATOM 1044 C CA . ILE A 1 133 ? -1.308 -6.740 -17.267 1.00 94.56 133 ILE A CA 1
ATOM 1045 C C . ILE A 1 133 ? -1.310 -5.900 -15.984 1.00 94.56 133 ILE A C 1
ATOM 1047 O O . ILE A 1 133 ? -2.041 -6.224 -15.044 1.00 94.56 133 ILE A O 1
ATOM 1051 N N . VAL A 1 134 ? -0.533 -4.814 -15.936 1.00 94.00 134 VAL A N 1
ATOM 1052 C CA . VAL A 1 134 ? -0.487 -3.909 -14.777 1.00 94.00 134 VAL A CA 1
ATOM 1053 C C . VAL A 1 134 ? -1.852 -3.264 -14.532 1.00 94.00 134 VAL A C 1
ATOM 1055 O O . VAL A 1 134 ? -2.317 -3.244 -13.390 1.00 94.00 134 VAL A O 1
ATOM 1058 N N . LEU A 1 135 ? -2.535 -2.794 -15.580 1.00 97.31 135 LEU A N 1
ATOM 1059 C CA . LEU A 1 135 ? -3.875 -2.209 -15.465 1.00 97.31 135 LEU A CA 1
ATOM 1060 C C . LEU A 1 135 ? -4.904 -3.216 -14.936 1.00 97.31 135 LEU A C 1
ATOM 1062 O O . LEU A 1 135 ? -5.662 -2.897 -14.017 1.00 97.31 135 LEU A O 1
ATOM 1066 N N . VAL A 1 136 ? -4.902 -4.446 -15.458 1.00 98.06 136 VAL A N 1
ATOM 1067 C CA . VAL A 1 136 ? -5.786 -5.523 -14.985 1.00 98.06 136 VAL A CA 1
ATOM 1068 C C . VAL A 1 136 ? -5.482 -5.876 -13.526 1.00 98.06 136 VAL A C 1
ATOM 1070 O O . VAL A 1 136 ? -6.404 -6.005 -12.718 1.00 98.06 136 VAL A O 1
ATOM 1073 N N . ALA A 1 137 ? -4.204 -5.974 -13.152 1.00 96.69 137 ALA A N 1
ATOM 1074 C CA . ALA A 1 137 ? -3.796 -6.245 -11.776 1.00 96.69 137 ALA A CA 1
ATOM 1075 C C . ALA A 1 137 ? -4.252 -5.139 -10.808 1.00 96.69 137 ALA A C 1
ATOM 1077 O O . ALA A 1 137 ? -4.786 -5.440 -9.737 1.00 96.69 137 ALA A O 1
ATOM 1078 N N . LEU A 1 138 ? -4.106 -3.865 -11.193 1.00 97.94 138 LEU A N 1
ATOM 1079 C CA . LEU A 1 138 ? -4.601 -2.724 -10.417 1.00 97.94 138 LEU A CA 1
ATOM 1080 C C . LEU A 1 138 ? -6.125 -2.750 -10.279 1.00 97.94 138 LEU A C 1
ATOM 1082 O O . LEU A 1 138 ? -6.640 -2.545 -9.179 1.00 97.94 138 LEU A O 1
ATOM 1086 N N . PHE A 1 139 ? -6.850 -3.046 -11.360 1.00 98.50 139 PHE A N 1
ATOM 1087 C CA . PHE A 1 139 ? -8.306 -3.159 -11.322 1.00 98.50 139 PHE A CA 1
ATOM 1088 C C . PHE A 1 139 ? -8.757 -4.233 -10.325 1.00 98.50 139 PHE A C 1
ATOM 1090 O O . PHE A 1 139 ? -9.560 -3.954 -9.432 1.00 98.50 139 PHE A O 1
ATOM 1097 N N . ILE A 1 140 ? -8.180 -5.435 -10.406 1.00 98.31 140 ILE A N 1
ATOM 1098 C CA . ILE A 1 140 ? -8.467 -6.537 -9.479 1.00 98.31 140 ILE A CA 1
ATOM 1099 C C . ILE A 1 140 ? -8.155 -6.126 -8.032 1.00 98.31 140 ILE A C 1
ATOM 1101 O O . ILE A 1 140 ? -8.992 -6.303 -7.140 1.00 98.31 140 ILE A O 1
ATOM 1105 N N . LEU A 1 141 ? -6.981 -5.532 -7.791 1.00 98.31 141 LEU A N 1
ATOM 1106 C CA . LEU A 1 141 ? -6.572 -5.056 -6.468 1.00 98.31 141 LEU A CA 1
ATOM 1107 C C . LEU A 1 141 ? -7.595 -4.071 -5.886 1.00 98.31 141 LEU A C 1
ATOM 1109 O O . LEU A 1 141 ? -7.953 -4.172 -4.706 1.00 98.31 141 LEU A O 1
ATOM 1113 N N . PHE A 1 142 ? -8.090 -3.134 -6.697 1.00 98.19 142 PHE A N 1
ATOM 1114 C CA . PHE A 1 142 ? -9.068 -2.147 -6.254 1.00 98.19 142 PHE A CA 1
ATOM 1115 C C . PHE A 1 142 ? -10.463 -2.730 -6.050 1.00 98.19 142 PHE A C 1
ATOM 1117 O O . PHE A 1 142 ? -11.100 -2.363 -5.065 1.00 98.19 142 PHE A O 1
ATOM 1124 N N . VAL A 1 143 ? -10.910 -3.691 -6.863 1.00 98.56 143 VAL A N 1
ATOM 1125 C CA . VAL A 1 143 ? -12.179 -4.406 -6.630 1.00 98.56 143 VAL A CA 1
ATOM 1126 C C . VAL A 1 143 ? -12.161 -5.114 -5.271 1.00 98.56 143 VAL A C 1
ATOM 1128 O O . VAL A 1 143 ? -13.080 -4.946 -4.462 1.00 98.56 143 VAL A O 1
ATOM 1131 N N . PHE A 1 144 ? -11.091 -5.851 -4.956 1.00 98.31 144 PHE A N 1
ATOM 1132 C CA . PHE A 1 144 ? -10.963 -6.515 -3.653 1.00 98.31 144 PHE A CA 1
ATOM 1133 C C . PHE A 1 144 ? -10.804 -5.523 -2.497 1.00 98.31 144 PHE A C 1
ATOM 1135 O O . PHE A 1 144 ? -11.358 -5.732 -1.414 1.00 98.31 144 PHE A O 1
ATOM 1142 N N . SER A 1 145 ? -10.090 -4.420 -2.724 1.00 97.00 145 SER A N 1
ATOM 1143 C CA . SER A 1 145 ? -9.948 -3.348 -1.737 1.00 97.00 145 SER A CA 1
ATOM 1144 C C . SER A 1 145 ? -11.286 -2.688 -1.425 1.00 97.00 145 SER A C 1
ATOM 1146 O O . SER A 1 145 ? -11.604 -2.489 -0.252 1.00 97.00 145 SER A O 1
ATOM 1148 N N . TYR A 1 146 ? -12.076 -2.391 -2.457 1.00 98.12 146 TYR A N 1
ATOM 1149 C CA . TYR A 1 146 ? -13.411 -1.825 -2.338 1.00 98.12 146 TYR A CA 1
ATOM 1150 C C . TYR A 1 146 ? -14.327 -2.770 -1.563 1.00 98.12 146 TYR A C 1
ATOM 1152 O O . TYR A 1 146 ? -14.892 -2.368 -0.550 1.00 98.12 146 TYR A O 1
ATOM 1160 N N . ARG A 1 147 ? -14.370 -4.059 -1.934 1.00 98.00 147 ARG A N 1
ATOM 1161 C CA . ARG A 1 147 ? -15.128 -5.081 -1.195 1.00 98.00 147 ARG A CA 1
ATOM 1162 C C . ARG A 1 147 ? -14.776 -5.090 0.295 1.00 98.00 147 ARG A C 1
ATOM 1164 O O . ARG A 1 147 ? -15.679 -5.067 1.131 1.00 98.00 147 ARG A O 1
ATOM 1171 N N . LYS A 1 148 ? -13.483 -5.117 0.639 1.00 95.06 148 LYS A N 1
ATOM 1172 C CA . LYS A 1 148 ? -13.029 -5.142 2.039 1.00 95.06 148 LYS A CA 1
ATOM 1173 C C . LYS A 1 148 ? -13.431 -3.869 2.791 1.00 95.06 148 LYS A C 1
ATOM 1175 O O . LYS A 1 148 ? -13.905 -3.958 3.919 1.00 95.06 148 LYS A O 1
ATOM 1180 N N . LYS A 1 149 ? -13.313 -2.699 2.155 1.00 93.62 149 LYS A N 1
ATOM 1181 C CA . LYS A 1 149 ? -13.741 -1.421 2.743 1.00 93.62 149 LYS A CA 1
ATOM 1182 C C . LYS A 1 149 ? -15.247 -1.339 2.962 1.00 93.62 149 LYS A C 1
ATOM 1184 O O . LYS A 1 149 ? -15.671 -0.897 4.026 1.00 93.62 149 LYS A O 1
ATOM 1189 N N . THR A 1 150 ? -16.046 -1.842 2.030 1.00 97.19 150 THR A N 1
ATOM 1190 C CA . THR A 1 150 ? -17.501 -1.926 2.198 1.00 97.19 150 THR A CA 1
ATOM 1191 C C . THR A 1 150 ? -17.877 -2.851 3.358 1.00 97.19 150 THR A C 1
ATOM 1193 O O . THR A 1 150 ? -18.764 -2.522 4.138 1.00 97.19 150 THR A O 1
ATOM 1196 N N . GLN A 1 151 ? -17.177 -3.976 3.541 1.00 95.62 151 GLN A N 1
ATOM 1197 C CA . GLN A 1 151 ? -17.407 -4.872 4.683 1.00 95.62 151 GLN A CA 1
ATOM 1198 C C . GLN A 1 151 ? -17.079 -4.215 6.032 1.00 95.62 151 GLN A C 1
ATOM 1200 O O . GLN A 1 151 ? -17.865 -4.347 6.967 1.00 95.62 151 GLN A O 1
ATOM 1205 N N . GLU A 1 152 ? -15.953 -3.502 6.134 1.00 91.12 152 GLU A N 1
ATOM 1206 C CA . GLU A 1 152 ? -15.590 -2.722 7.330 1.00 91.12 152 GLU A CA 1
ATOM 1207 C C . GLU A 1 152 ? -16.668 -1.671 7.654 1.00 91.12 152 GLU A C 1
ATOM 1209 O O . GLU A 1 152 ? -17.108 -1.573 8.799 1.00 91.12 152 GLU A O 1
ATOM 1214 N N . LEU A 1 153 ? -17.152 -0.940 6.641 1.00 93.81 153 LEU A N 1
ATOM 1215 C CA . LEU A 1 153 ? -18.221 0.050 6.800 1.00 93.81 153 LEU A CA 1
ATOM 1216 C C . LEU A 1 153 ? -19.522 -0.585 7.312 1.00 93.81 153 LEU A C 1
ATOM 1218 O O . LEU A 1 153 ? -20.108 -0.094 8.274 1.00 93.81 153 LEU A O 1
ATOM 1222 N N . VAL A 1 154 ? -19.959 -1.691 6.702 1.00 95.56 154 VAL A N 1
ATOM 1223 C CA . VAL A 1 154 ? -21.183 -2.399 7.111 1.00 95.56 154 VAL A CA 1
ATOM 1224 C C . VAL A 1 154 ? -21.072 -2.921 8.545 1.00 95.56 154 VAL A C 1
ATOM 1226 O O . VAL A 1 154 ? -22.035 -2.811 9.299 1.00 95.56 154 VAL A O 1
ATOM 1229 N N . ARG A 1 155 ? -19.911 -3.460 8.949 1.00 91.81 155 ARG A N 1
ATOM 1230 C CA . ARG A 1 155 ? -19.677 -3.891 10.340 1.00 91.81 155 ARG A CA 1
ATOM 1231 C C . ARG A 1 155 ? -19.805 -2.727 11.316 1.00 91.81 155 ARG A C 1
ATOM 1233 O O . ARG A 1 155 ? -20.493 -2.869 12.320 1.00 91.81 155 ARG A O 1
ATOM 1240 N N . ARG A 1 156 ? -19.235 -1.565 10.980 1.00 90.44 156 ARG A N 1
ATOM 1241 C CA . ARG A 1 156 ? -19.346 -0.357 11.808 1.00 90.44 156 ARG A CA 1
ATOM 1242 C C . ARG A 1 156 ? -20.790 0.080 12.019 1.00 90.44 156 ARG A C 1
ATOM 1244 O O . ARG A 1 156 ? -21.180 0.372 13.142 1.00 90.44 156 ARG A O 1
ATOM 1251 N N . VAL A 1 157 ? -21.576 0.125 10.942 1.00 93.25 157 VAL A N 1
ATOM 1252 C CA . VAL A 1 157 ? -22.992 0.520 11.012 1.00 93.25 157 VAL A CA 1
ATOM 1253 C C . VAL A 1 157 ? -23.767 -0.421 11.935 1.00 93.25 157 VAL A C 1
ATOM 1255 O O . VAL A 1 157 ? -24.521 0.050 12.780 1.00 93.25 157 VAL A O 1
ATOM 1258 N N . LYS A 1 158 ? -23.539 -1.736 11.822 1.00 92.62 158 LYS A N 1
ATOM 1259 C CA . LYS A 1 158 ? -24.189 -2.733 12.684 1.00 92.62 158 LYS A CA 1
ATOM 1260 C C . LYS A 1 158 ? -23.799 -2.589 14.156 1.00 92.62 158 LYS A C 1
ATOM 1262 O O . LYS A 1 158 ? -24.691 -2.586 14.994 1.00 92.62 158 LYS A O 1
ATOM 1267 N N . HIS A 1 159 ? -22.510 -2.410 14.450 1.00 89.19 159 HIS A N 1
ATOM 1268 C CA . HIS A 1 159 ? -22.017 -2.214 15.819 1.00 89.19 159 HIS A CA 1
ATOM 1269 C C . HIS A 1 159 ? -22.698 -1.013 16.501 1.00 89.19 159 HIS A C 1
ATOM 1271 O O . HIS A 1 159 ? -23.198 -1.122 17.616 1.00 89.19 159 HIS A O 1
ATOM 1277 N N . VAL A 1 160 ? -22.801 0.124 15.800 1.00 89.81 160 VAL A N 1
ATOM 1278 C CA . VAL A 1 160 ? -23.463 1.331 16.332 1.00 89.81 160 VAL A CA 1
ATOM 1279 C C . VAL A 1 1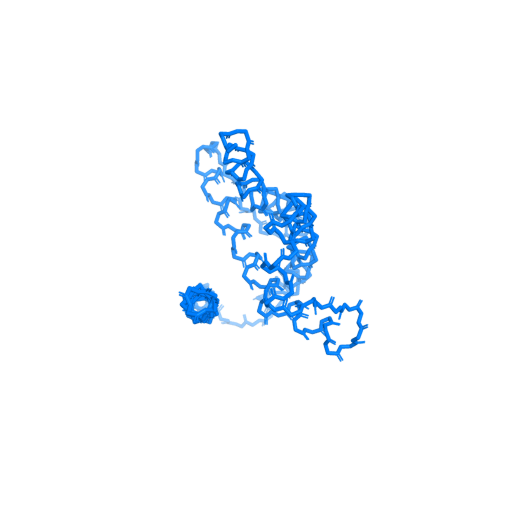60 ? -24.966 1.119 16.545 1.00 89.81 160 VAL A C 1
ATOM 1281 O O . VAL A 1 160 ? -25.515 1.596 17.534 1.00 89.81 160 VAL A O 1
ATOM 1284 N N . GLN A 1 161 ? -25.643 0.403 15.642 1.00 90.25 161 GLN A N 1
ATOM 1285 C CA . GLN A 1 161 ? -27.070 0.097 15.797 1.00 90.25 161 GLN A CA 1
ATOM 1286 C C . GLN A 1 161 ? -27.352 -0.822 16.991 1.00 90.25 161 GLN A C 1
ATOM 1288 O O . GLN A 1 161 ? -28.372 -0.640 17.644 1.00 90.25 161 GLN A O 1
ATOM 1293 N N . GLN A 1 162 ? -26.464 -1.777 17.277 1.00 85.62 162 GLN A N 1
ATOM 1294 C CA . GLN A 1 162 ? -26.600 -2.697 18.410 1.00 85.62 162 GLN A CA 1
ATOM 1295 C C . GLN A 1 162 ? -26.395 -1.981 19.750 1.00 85.62 162 GLN A C 1
ATOM 1297 O O . GLN A 1 162 ? -27.268 -2.066 20.604 1.00 85.62 162 GLN A O 1
ATOM 1302 N N . LYS A 1 163 ? -25.333 -1.174 19.893 1.00 76.56 163 LYS A N 1
ATOM 1303 C CA . LYS A 1 163 ? -25.103 -0.353 21.100 1.00 76.56 163 LYS A CA 1
ATOM 1304 C C . LYS A 1 163 ? -26.231 0.640 21.402 1.00 76.56 163 LYS A C 1
ATOM 1306 O O . LYS A 1 163 ? -26.447 0.977 22.552 1.00 76.56 163 LYS A O 1
ATOM 1311 N N . GLY A 1 164 ? -26.928 1.152 20.385 1.00 71.31 164 GLY A N 1
ATOM 1312 C CA . GLY A 1 164 ? -28.053 2.077 20.584 1.00 71.31 164 GLY A CA 1
ATOM 1313 C C . GLY A 1 164 ? -29.352 1.411 21.057 1.00 71.31 164 GLY A C 1
ATOM 1314 O O . GLY A 1 164 ? -30.325 2.119 21.311 1.00 71.31 164 GLY A O 1
ATOM 1315 N N . GLN A 1 165 ? -29.394 0.076 21.106 1.00 60.19 165 GLN A N 1
ATOM 1316 C CA . GLN A 1 165 ? -30.534 -0.713 21.584 1.00 60.19 165 GLN A CA 1
ATOM 1317 C C . GLN A 1 165 ? -30.327 -1.275 23.002 1.00 60.19 165 GLN A C 1
ATOM 1319 O O . GLN A 1 165 ? -31.283 -1.813 23.561 1.00 60.19 165 GLN A O 1
ATOM 1324 N N . GLU A 1 166 ? -29.118 -1.150 23.561 1.00 55.22 166 GLU A N 1
ATOM 1325 C CA . GLU A 1 166 ? -28.734 -1.536 24.932 1.00 55.22 166 GLU A CA 1
ATOM 1326 C C . GLU A 1 166 ? -28.757 -0.328 25.880 1.00 55.22 166 GLU A C 1
ATOM 1328 O O . GLU A 1 166 ? -29.171 -0.517 27.048 1.00 55.22 166 GLU A O 1
#

Radius of gyration: 18.67 Å; chains: 1; bounding box: 49×38×52 Å

pLDDT: mean 90.76, std 12.13, range [37.44, 98.62]